Protein AF-X1BS93-F1 (afdb_monomer_lite)

Secondary structure (DSSP, 8-state):
---B--HHHHHHHHTSSS-S-EEEEETTEEEEE-GGGS-HHHHHH--HHHHHHHS-EEEP-

pLDDT: mean 78.13, std 9.98, range [43.94, 88.81]

Radius of gyration: 10.98 Å; chains: 1; bounding box: 28×18×27 Å

Organism: NCBI:txid412755

Structure (mmCIF, N/CA/C/O backbone):
data_AF-X1BS93-F1
#
_entry.id   AF-X1BS93-F1
#
loop_
_atom_site.group_PDB
_atom_site.id
_atom_site.type_symbol
_atom_site.label_atom_id
_atom_site.label_alt_id
_atom_site.label_comp_id
_atom_site.label_asym_id
_atom_site.label_entity_id
_atom_site.label_seq_id
_atom_site.pdbx_PDB_ins_code
_atom_site.Cartn_x
_atom_site.Cartn_y
_atom_site.Cartn_z
_atom_site.occupancy
_atom_site.B_iso_or_equiv
_atom_site.auth_seq_id
_atom_site.auth_comp_id
_atom_site.auth_asym_id
_atom_site.auth_atom_id
_atom_site.pdbx_PDB_model_num
ATOM 1 N N . LYS A 1 1 ? 18.247 -1.575 -1.807 1.00 44.59 1 LYS A N 1
ATOM 2 C CA . LYS A 1 1 ? 17.578 -2.531 -0.886 1.00 44.59 1 LYS A CA 1
ATOM 3 C C . LYS A 1 1 ? 16.317 -3.024 -1.583 1.00 44.59 1 LYS A C 1
ATOM 5 O O . LYS A 1 1 ? 15.415 -2.218 -1.696 1.00 44.59 1 LYS A O 1
ATOM 10 N N . ASN A 1 2 ? 16.292 -4.280 -2.052 1.00 43.94 2 ASN A N 1
ATOM 11 C CA . ASN A 1 2 ? 15.165 -4.922 -2.754 1.00 43.94 2 ASN A CA 1
ATOM 12 C C . ASN A 1 2 ? 13.831 -4.733 -2.011 1.00 43.94 2 ASN A C 1
ATOM 14 O O . ASN A 1 2 ? 13.497 -5.504 -1.110 1.00 43.94 2 ASN A O 1
ATOM 18 N N . GLY A 1 3 ? 13.066 -3.708 -2.370 1.00 53.66 3 GLY A N 1
ATOM 19 C CA . GLY A 1 3 ? 11.818 -3.350 -1.714 1.00 53.66 3 GLY A CA 1
ATOM 20 C C . GLY A 1 3 ? 10.611 -4.009 -2.360 1.00 53.66 3 GLY A C 1
ATOM 21 O O . GLY A 1 3 ? 9.737 -3.292 -2.821 1.00 53.66 3 GLY A O 1
ATOM 22 N N . LYS A 1 4 ? 10.516 -5.346 -2.399 1.00 69.12 4 LYS A N 1
ATOM 23 C CA . LYS A 1 4 ? 9.270 -6.010 -2.835 1.00 69.12 4 LYS A CA 1
ATOM 24 C C . LYS A 1 4 ? 8.085 -5.412 -2.067 1.00 69.12 4 LYS A C 1
ATOM 26 O O . LYS A 1 4 ? 8.130 -5.338 -0.841 1.00 69.12 4 LYS A O 1
ATOM 31 N N . MET A 1 5 ? 7.045 -4.993 -2.789 1.00 76.00 5 MET A N 1
ATOM 32 C CA . MET A 1 5 ? 5.813 -4.437 -2.222 1.00 76.00 5 MET A CA 1
ATOM 33 C C . MET A 1 5 ? 5.271 -5.281 -1.053 1.00 76.00 5 MET A C 1
ATOM 35 O O . MET A 1 5 ? 4.632 -6.314 -1.262 1.00 76.00 5 MET A O 1
ATOM 39 N N . ASP A 1 6 ? 5.485 -4.807 0.176 1.00 84.19 6 ASP A N 1
ATOM 40 C CA . ASP A 1 6 ? 4.987 -5.433 1.401 1.00 84.19 6 ASP A CA 1
ATOM 41 C C . ASP A 1 6 ? 3.763 -4.671 1.916 1.00 84.19 6 ASP A C 1
ATOM 43 O O . ASP A 1 6 ? 3.856 -3.632 2.574 1.00 84.19 6 ASP A O 1
ATOM 47 N N . LEU A 1 7 ? 2.584 -5.214 1.615 1.00 81.44 7 LEU A N 1
ATOM 48 C CA . LEU A 1 7 ? 1.300 -4.631 2.002 1.00 81.44 7 LEU A CA 1
ATOM 49 C C . LEU A 1 7 ? 1.156 -4.445 3.514 1.00 81.44 7 LEU A C 1
ATOM 51 O O . LEU A 1 7 ? 0.557 -3.458 3.944 1.00 81.44 7 LEU A O 1
ATOM 55 N N . LYS A 1 8 ? 1.674 -5.374 4.329 1.00 84.75 8 LYS A N 1
ATOM 56 C CA . LYS A 1 8 ? 1.570 -5.276 5.791 1.00 84.75 8 LYS A CA 1
ATOM 57 C C . LYS A 1 8 ? 2.412 -4.111 6.288 1.00 84.75 8 LYS A C 1
ATOM 59 O O . LYS A 1 8 ? 1.925 -3.311 7.088 1.00 84.75 8 LYS A O 1
ATOM 64 N N . LYS A 1 9 ? 3.637 -3.977 5.774 1.00 84.31 9 LYS A N 1
ATOM 65 C CA . LYS A 1 9 ? 4.527 -2.864 6.112 1.00 84.31 9 LYS A CA 1
ATOM 66 C C . LYS A 1 9 ? 3.943 -1.526 5.665 1.00 84.31 9 LYS A C 1
ATOM 68 O O . LYS A 1 9 ? 3.863 -0.620 6.487 1.00 84.31 9 LYS A O 1
ATOM 73 N N . ILE A 1 10 ? 3.457 -1.425 4.425 1.00 83.88 10 ILE A N 1
ATOM 74 C CA . ILE A 1 10 ? 2.836 -0.198 3.899 1.00 83.88 10 ILE A CA 1
ATOM 75 C C . ILE A 1 10 ? 1.636 0.206 4.765 1.00 83.88 10 ILE A C 1
ATOM 77 O O . ILE A 1 10 ? 1.564 1.348 5.206 1.00 83.88 10 ILE A O 1
ATOM 81 N N . LYS A 1 11 ? 0.735 -0.731 5.098 1.00 84.69 11 LYS A N 1
ATOM 82 C CA . LYS A 1 11 ? -0.425 -0.455 5.967 1.00 84.69 11 LYS A CA 1
ATOM 83 C C . LYS A 1 11 ? -0.025 -0.050 7.385 1.00 84.69 11 LYS A C 1
ATOM 85 O O . LYS A 1 11 ? -0.696 0.785 7.985 1.00 84.69 11 LYS A O 1
ATOM 90 N N . LYS A 1 12 ? 1.032 -0.648 7.943 1.00 85.94 12 LYS A N 1
ATOM 91 C CA . LYS A 1 12 ? 1.537 -0.300 9.280 1.00 85.94 12 LYS A CA 1
ATOM 92 C C . LYS A 1 12 ? 2.115 1.114 9.292 1.00 85.94 12 LYS A C 1
ATOM 94 O O . LYS A 1 12 ? 1.789 1.886 10.184 1.00 85.94 12 LYS A O 1
ATOM 99 N N . VAL A 1 13 ? 2.912 1.453 8.281 1.00 81.00 13 VAL A N 1
ATOM 100 C CA . VAL A 1 13 ? 3.496 2.789 8.101 1.00 81.00 13 VAL A CA 1
ATOM 101 C C . VAL A 1 13 ? 2.399 3.833 7.881 1.00 81.00 13 VAL A C 1
ATOM 103 O O . VAL A 1 13 ? 2.397 4.856 8.556 1.00 81.00 13 VAL A O 1
ATOM 106 N N . ALA A 1 14 ? 1.415 3.530 7.032 1.00 79.25 14 ALA A N 1
ATOM 107 C CA . ALA A 1 14 ? 0.275 4.400 6.755 1.00 79.25 14 ALA A CA 1
ATOM 108 C C . ALA A 1 14 ? -0.600 4.701 7.982 1.00 79.25 14 ALA A C 1
ATOM 110 O O . ALA A 1 14 ? -1.196 5.766 8.059 1.00 79.25 14 ALA A O 1
ATOM 111 N N . LYS A 1 15 ? -0.689 3.769 8.938 1.00 76.38 15 LYS A N 1
ATOM 112 C CA . LYS A 1 15 ? -1.416 3.955 10.206 1.00 76.38 15 LYS A CA 1
ATOM 113 C C . LYS A 1 15 ? -0.613 4.683 11.279 1.00 76.38 15 LYS A C 1
ATOM 115 O O . LYS A 1 15 ? -1.175 5.019 12.311 1.00 76.38 15 LYS A O 1
ATOM 120 N N . SER A 1 16 ? 0.697 4.817 11.095 1.00 75.75 16 SER A N 1
ATOM 121 C CA . SER A 1 16 ? 1.577 5.347 12.131 1.00 75.75 16 SER A CA 1
ATOM 122 C C . SER A 1 16 ? 1.586 6.878 12.172 1.00 75.75 16 SER A C 1
ATOM 124 O O . SER A 1 16 ? 2.281 7.402 13.036 1.00 75.75 16 SER A O 1
ATOM 126 N N . ASP A 1 17 ? 0.929 7.565 11.221 1.00 67.06 17 ASP A N 1
ATOM 127 C CA . ASP A 1 17 ? 0.900 9.030 10.983 1.00 67.06 17 ASP A CA 1
ATOM 128 C C . ASP A 1 17 ? 2.265 9.747 10.911 1.00 67.06 17 ASP A C 1
ATOM 130 O O . ASP A 1 17 ? 2.370 10.914 10.558 1.00 67.06 17 ASP A O 1
ATOM 134 N N . LYS A 1 18 ? 3.353 9.020 11.157 1.00 71.00 18 LYS A N 1
ATOM 135 C CA . LYS A 1 18 ? 4.726 9.512 11.215 1.00 71.00 18 LYS A CA 1
ATOM 136 C C . LYS A 1 18 ? 5.357 9.689 9.834 1.00 71.00 18 LYS A C 1
ATOM 138 O O . LYS A 1 18 ? 6.361 10.380 9.702 1.00 71.00 18 LYS A O 1
ATOM 143 N N . TYR A 1 19 ? 4.809 9.033 8.813 1.00 69.19 19 TYR A N 1
ATOM 144 C CA . TYR A 1 19 ? 5.383 8.997 7.471 1.00 69.19 19 TYR A CA 1
ATOM 145 C C . TYR A 1 19 ? 4.434 9.641 6.464 1.00 69.19 19 TYR A C 1
ATOM 147 O O . TYR A 1 19 ? 3.336 9.140 6.223 1.00 69.19 19 TYR A O 1
ATOM 155 N N . LEU A 1 20 ? 4.898 10.724 5.839 1.00 75.00 20 LEU A N 1
ATOM 156 C CA . LEU A 1 20 ? 4.152 11.457 4.812 1.00 75.00 20 LEU A CA 1
ATOM 157 C C . LEU A 1 20 ? 4.028 10.669 3.500 1.00 75.00 20 LEU A C 1
ATOM 159 O O . LEU A 1 20 ? 3.072 10.869 2.753 1.00 75.00 20 LEU A O 1
ATOM 163 N N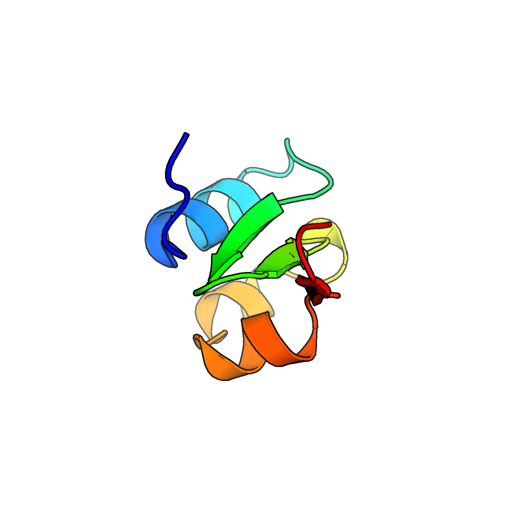 . TYR A 1 21 ? 4.964 9.755 3.233 1.00 78.69 21 TYR A N 1
ATOM 164 C CA . TYR A 1 21 ? 4.985 8.901 2.049 1.00 78.69 21 TYR A CA 1
ATOM 165 C C . TYR A 1 21 ? 5.551 7.507 2.354 1.00 78.69 21 TYR A C 1
ATOM 167 O O . TYR A 1 21 ? 6.314 7.316 3.303 1.00 78.69 21 TYR A O 1
ATOM 175 N N . VAL A 1 22 ? 5.193 6.520 1.528 1.00 82.12 22 VAL A N 1
ATOM 176 C CA . VAL A 1 22 ? 5.756 5.163 1.557 1.00 82.12 22 VAL A CA 1
ATOM 177 C C . VAL A 1 22 ? 6.280 4.805 0.175 1.00 82.12 22 VAL A C 1
ATOM 179 O O . VAL A 1 22 ? 5.523 4.829 -0.792 1.00 82.12 22 VAL A O 1
ATOM 182 N N . PHE A 1 23 ? 7.555 4.431 0.102 1.00 83.69 23 PHE A N 1
ATOM 183 C CA . PHE A 1 23 ? 8.174 3.896 -1.106 1.00 83.69 23 PHE A CA 1
ATOM 184 C C . PHE A 1 23 ? 8.118 2.368 -1.116 1.00 83.69 23 PHE A C 1
ATOM 186 O O . PHE A 1 23 ? 8.369 1.716 -0.096 1.00 83.69 23 PHE A O 1
ATOM 193 N N . PHE A 1 24 ? 7.810 1.790 -2.271 1.00 83.56 24 PHE A N 1
ATOM 194 C CA . PHE A 1 24 ? 7.912 0.356 -2.513 1.00 83.56 24 PHE A 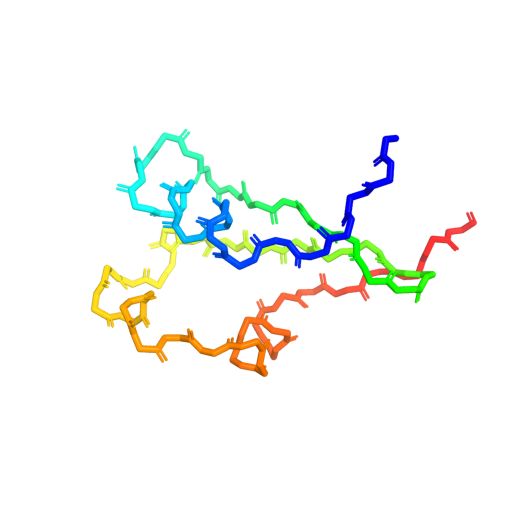CA 1
ATOM 195 C C . PHE A 1 24 ? 8.278 0.075 -3.968 1.00 83.56 24 PHE A C 1
ATOM 197 O O . PHE A 1 24 ? 7.964 0.849 -4.864 1.00 83.56 24 PHE A O 1
ATOM 204 N N . GLU A 1 25 ? 8.908 -1.065 -4.214 1.00 80.81 25 GLU A N 1
ATOM 205 C CA . GLU A 1 25 ? 9.282 -1.506 -5.550 1.00 80.81 25 GLU A CA 1
ATOM 206 C C . GLU A 1 25 ? 8.367 -2.633 -6.038 1.00 80.81 25 GLU A C 1
ATOM 208 O O . GLU A 1 25 ? 7.983 -3.567 -5.320 1.00 80.81 25 GLU A O 1
ATOM 213 N N . ILE A 1 26 ? 8.058 -2.552 -7.321 1.00 78.19 26 ILE A N 1
ATOM 214 C CA . ILE A 1 26 ? 7.550 -3.648 -8.143 1.00 78.19 26 ILE A CA 1
ATOM 215 C C . ILE A 1 26 ? 8.591 -3.911 -9.244 1.00 78.19 26 ILE A C 1
ATOM 217 O O . ILE A 1 26 ? 9.478 -3.079 -9.426 1.00 78.19 26 ILE A O 1
ATOM 221 N N . PRO A 1 27 ? 8.556 -5.048 -9.965 1.00 76.50 27 PRO A N 1
ATOM 222 C CA . PRO A 1 27 ? 9.583 -5.363 -10.961 1.00 76.50 27 PRO A CA 1
ATOM 223 C C . PRO A 1 27 ? 9.864 -4.173 -11.900 1.00 76.50 27 PRO A C 1
ATOM 225 O O . PRO A 1 27 ? 8.979 -3.736 -12.636 1.00 76.50 27 PRO A O 1
ATOM 228 N N . SER A 1 28 ? 11.081 -3.623 -11.802 1.00 71.50 28 SER A N 1
ATOM 229 C CA . SER A 1 28 ? 11.596 -2.475 -12.571 1.00 71.50 28 SER A CA 1
ATOM 230 C C . SER A 1 28 ? 10.901 -1.115 -12.371 1.00 71.50 28 SER A C 1
ATOM 232 O O . SER A 1 28 ? 11.124 -0.201 -13.171 1.00 71.50 28 SER A O 1
ATOM 234 N N . LYS A 1 29 ? 10.086 -0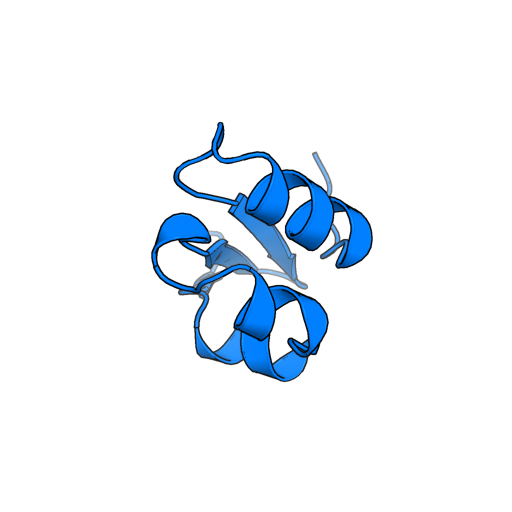.935 -11.322 1.00 78.88 29 LYS A N 1
ATOM 235 C CA . LYS A 1 29 ? 9.482 0.367 -10.989 1.00 78.88 29 LYS A CA 1
ATOM 236 C C . LYS A 1 29 ? 9.545 0.658 -9.498 1.00 78.88 29 LYS A C 1
ATOM 238 O O . LYS A 1 29 ? 9.276 -0.217 -8.673 1.00 78.88 29 LYS A O 1
ATOM 243 N N . GLU A 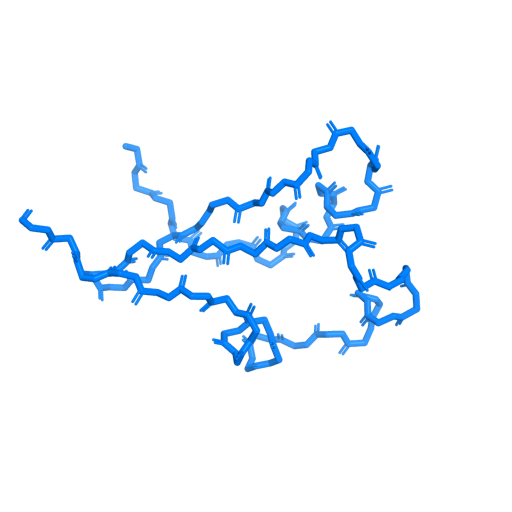1 30 ? 9.838 1.905 -9.172 1.00 82.62 30 GLU A N 1
ATOM 244 C CA . GLU A 1 30 ? 9.710 2.430 -7.820 1.00 82.62 30 GLU A CA 1
ATOM 245 C C . GLU A 1 30 ? 8.404 3.211 -7.725 1.00 82.62 30 GLU A C 1
ATOM 247 O O . GLU A 1 30 ? 8.106 4.047 -8.574 1.00 82.62 30 GLU A O 1
ATOM 252 N N . CYS A 1 31 ? 7.593 2.891 -6.725 1.00 84.50 31 CYS A N 1
ATOM 253 C CA . CYS A 1 31 ? 6.297 3.504 -6.517 1.00 84.50 31 CYS A CA 1
ATOM 254 C C . CYS A 1 31 ? 6.272 4.230 -5.175 1.00 84.50 31 CYS A C 1
ATOM 256 O O . CYS A 1 31 ? 6.756 3.715 -4.163 1.00 84.50 31 CYS A O 1
ATOM 258 N N . LEU A 1 32 ? 5.654 5.406 -5.164 1.00 84.50 32 LEU A N 1
ATOM 259 C CA . LEU A 1 32 ? 5.445 6.217 -3.970 1.00 84.50 32 LEU A CA 1
ATOM 260 C C . LEU A 1 32 ? 3.949 6.344 -3.698 1.00 84.50 32 LEU A C 1
ATOM 262 O O . LEU A 1 32 ? 3.181 6.609 -4.609 1.00 84.50 32 LEU A O 1
ATOM 266 N N . ILE A 1 33 ? 3.527 6.201 -2.445 1.00 86.12 33 ILE A N 1
ATOM 267 C CA . ILE A 1 33 ? 2.156 6.493 -2.008 1.00 86.12 33 ILE A CA 1
ATOM 268 C C . ILE A 1 33 ? 2.161 7.512 -0.876 1.00 86.12 33 ILE A C 1
ATOM 270 O O . ILE A 1 33 ? 3.029 7.456 -0.012 1.00 86.12 33 ILE A O 1
ATOM 274 N N . ILE A 1 34 ? 1.174 8.411 -0.853 1.00 83.25 34 ILE A N 1
ATOM 275 C CA . ILE A 1 34 ? 0.978 9.400 0.219 1.00 83.25 34 ILE A CA 1
ATOM 276 C C . ILE A 1 34 ? -0.142 8.902 1.142 1.00 83.25 34 ILE A C 1
ATOM 278 O O . ILE A 1 34 ? -1.320 9.114 0.841 1.00 83.25 34 ILE A O 1
ATOM 282 N N . PRO A 1 35 ? 0.170 8.199 2.245 1.00 77.38 35 PRO A N 1
ATOM 283 C CA . PRO A 1 35 ? -0.841 7.553 3.061 1.00 77.38 35 PRO A CA 1
ATOM 284 C C . PRO A 1 35 ? -1.751 8.491 3.824 1.00 77.38 35 PRO A C 1
ATOM 286 O O . PRO A 1 35 ? -2.928 8.171 3.936 1.00 77.38 35 PRO A O 1
ATOM 289 N N . HIS A 1 36 ? -1.256 9.648 4.257 1.00 75.44 36 HIS A N 1
ATOM 290 C CA . HIS A 1 36 ? -2.047 10.627 5.000 1.00 75.44 36 HIS A CA 1
ATOM 291 C C . HIS A 1 36 ? -3.225 11.193 4.180 1.00 75.44 36 HIS A C 1
ATOM 293 O O . HIS A 1 36 ? -4.234 11.616 4.735 1.00 75.44 36 HIS A O 1
ATOM 299 N N . LYS A 1 37 ? -3.150 11.146 2.840 1.00 80.56 37 LYS A N 1
ATOM 300 C CA . LYS A 1 37 ? -4.268 11.526 1.958 1.00 80.56 37 LYS A CA 1
ATOM 301 C C . LYS A 1 37 ? -5.456 10.563 2.073 1.00 80.56 37 LYS A C 1
ATOM 303 O O . LYS A 1 37 ? -6.594 10.944 1.808 1.00 80.56 37 LYS A O 1
ATOM 308 N N . TYR A 1 38 ? -5.199 9.313 2.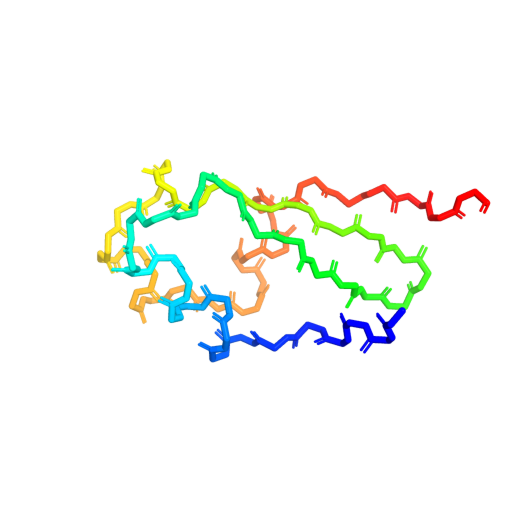446 1.00 78.25 38 TYR A N 1
ATOM 309 C CA . TYR A 1 38 ? -6.200 8.259 2.514 1.00 78.25 38 TYR A CA 1
ATOM 310 C C . TYR A 1 38 ? -6.437 7.898 3.981 1.00 78.25 38 TYR A C 1
ATOM 312 O O . TYR A 1 38 ? -5.564 7.359 4.651 1.00 78.25 38 TYR A O 1
ATOM 320 N N . GLY A 1 39 ? -7.628 8.183 4.505 1.00 80.38 39 GLY A N 1
ATOM 321 C CA . GLY A 1 39 ? -7.932 7.922 5.914 1.00 80.38 39 GLY A CA 1
ATOM 322 C C . GLY A 1 39 ? -7.772 6.447 6.315 1.00 80.38 39 GLY A C 1
ATOM 323 O O . GLY A 1 39 ? -7.836 5.527 5.495 1.00 80.38 39 GLY A O 1
ATOM 324 N N . SER A 1 40 ? -7.644 6.188 7.615 1.00 82.12 40 SER A N 1
ATOM 325 C CA . SER A 1 40 ? -7.434 4.844 8.181 1.00 82.12 40 SER A CA 1
ATOM 326 C C . SER A 1 40 ? -8.501 3.806 7.775 1.00 82.12 40 SER A C 1
ATOM 328 O O . SER A 1 40 ? -8.194 2.615 7.650 1.00 82.12 40 SER A O 1
ATOM 330 N N . LYS A 1 41 ? -9.742 4.238 7.494 1.00 85.75 41 LYS A N 1
ATOM 331 C CA . LYS A 1 41 ? -10.812 3.392 6.920 1.00 85.75 41 LYS A CA 1
ATOM 332 C C . LYS A 1 41 ? -10.476 2.880 5.514 1.00 85.75 41 LYS A C 1
ATOM 334 O O . LYS A 1 41 ? -10.743 1.713 5.229 1.00 85.75 41 LYS A O 1
ATOM 339 N N . TRP A 1 42 ? -9.872 3.714 4.665 1.00 88.81 42 TRP A N 1
ATOM 340 C CA . TRP A 1 42 ? -9.435 3.322 3.324 1.00 88.81 42 TRP A CA 1
ATOM 341 C C . TRP A 1 42 ? -8.350 2.249 3.422 1.00 88.81 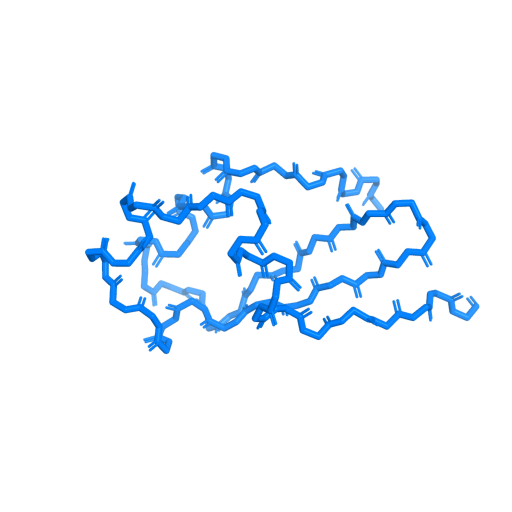42 TRP A C 1
ATOM 343 O O . TRP A 1 42 ? -8.505 1.166 2.870 1.00 88.81 42 TRP A O 1
ATOM 353 N N . TRP A 1 43 ? -7.328 2.467 4.254 1.00 86.31 43 TRP A N 1
ATOM 354 C CA . TRP A 1 43 ? -6.225 1.519 4.458 1.00 86.31 43 TRP A CA 1
ATOM 355 C C . TRP A 1 43 ? -6.640 0.156 5.027 1.00 86.31 43 TRP A C 1
ATOM 357 O O . TRP A 1 43 ? -6.007 -0.862 4.721 1.00 86.31 43 TRP A O 1
ATOM 367 N N . LYS A 1 44 ? -7.712 0.102 5.834 1.00 84.44 44 LYS A N 1
ATOM 368 C CA . LYS A 1 44 ? -8.304 -1.171 6.286 1.00 84.44 44 LYS A CA 1
ATOM 369 C C . LYS A 1 44 ? -8.809 -2.006 5.103 1.00 84.44 44 LYS A C 1
ATOM 371 O O . LYS A 1 44 ? -8.583 -3.212 5.097 1.00 84.44 44 LYS A O 1
ATOM 376 N N . LYS A 1 45 ? -9.424 -1.365 4.105 1.00 87.88 45 LYS A N 1
ATOM 377 C CA . LYS A 1 45 ? -10.031 -2.017 2.932 1.00 87.88 45 LYS A CA 1
ATOM 378 C C . LYS A 1 45 ? -9.101 -2.104 1.715 1.00 87.88 45 LYS A C 1
ATOM 380 O O . LYS A 1 45 ? -9.330 -2.940 0.852 1.00 87.88 45 LYS A O 1
ATOM 385 N N . ALA A 1 46 ? -8.049 -1.287 1.662 1.00 87.06 46 ALA A N 1
ATOM 386 C CA . ALA A 1 46 ? -7.165 -1.174 0.509 1.00 87.06 46 ALA A CA 1
ATOM 387 C C . ALA A 1 46 ? -6.493 -2.508 0.157 1.00 87.06 46 ALA A C 1
ATOM 389 O O . ALA A 1 46 ? -5.871 -3.166 1.005 1.00 87.06 46 ALA A O 1
ATOM 390 N N . THR A 1 47 ? -6.596 -2.880 -1.114 1.00 88.81 47 THR A N 1
ATOM 391 C CA . THR A 1 47 ? -5.938 -4.041 -1.710 1.00 88.81 47 THR A CA 1
ATOM 392 C C . THR A 1 47 ? -4.644 -3.633 -2.414 1.00 88.81 47 THR A C 1
ATOM 394 O O . THR A 1 47 ? -4.302 -2.454 -2.528 1.00 88.81 47 THR A O 1
ATOM 397 N N . LYS A 1 48 ? -3.913 -4.623 -2.940 1.00 84.19 48 LYS A N 1
ATOM 398 C CA . LYS A 1 48 ? -2.743 -4.378 -3.792 1.00 84.19 48 LYS A CA 1
ATOM 399 C C . LYS A 1 48 ? -3.081 -3.495 -4.996 1.00 84.19 48 LYS A C 1
ATOM 401 O O . LYS A 1 48 ? -2.306 -2.602 -5.320 1.00 84.19 48 LYS A O 1
ATOM 406 N N . LYS A 1 49 ? -4.229 -3.736 -5.639 1.00 84.38 49 LYS A N 1
ATOM 407 C CA . LYS A 1 49 ? -4.667 -2.983 -6.823 1.00 84.38 49 LYS A CA 1
ATOM 408 C C . LYS A 1 49 ? -4.983 -1.530 -6.477 1.00 84.38 49 LYS A C 1
ATOM 410 O O . LYS A 1 49 ? -4.552 -0.643 -7.203 1.00 84.38 49 LYS A O 1
ATOM 415 N N . ASP A 1 50 ? -5.662 -1.292 -5.354 1.00 87.81 50 ASP A N 1
ATOM 416 C CA . ASP A 1 50 ? -5.986 0.067 -4.901 1.00 87.81 50 ASP A CA 1
ATOM 417 C C . ASP A 1 50 ? -4.722 0.885 -4.652 1.00 87.81 50 ASP A C 1
ATOM 419 O O . ASP A 1 50 ? -4.608 2.012 -5.123 1.00 87.81 50 ASP A O 1
ATOM 423 N N . ILE A 1 51 ? -3.743 0.282 -3.970 1.00 85.31 51 ILE A N 1
ATOM 424 C CA . ILE A 1 51 ? -2.453 0.916 -3.697 1.00 85.31 51 ILE A CA 1
ATOM 425 C C . ILE A 1 51 ? -1.734 1.237 -5.008 1.00 85.31 51 ILE A C 1
ATOM 427 O O . ILE A 1 51 ? -1.307 2.370 -5.192 1.00 85.31 51 ILE A O 1
ATOM 431 N N . LEU A 1 52 ? -1.654 0.294 -5.948 1.00 81.88 52 LEU A N 1
ATOM 432 C CA . LEU A 1 52 ? -1.010 0.526 -7.246 1.00 81.88 52 LEU A CA 1
ATOM 433 C C . LEU A 1 52 ? -1.700 1.611 -8.082 1.00 81.88 52 LEU A C 1
ATOM 435 O O . LEU A 1 52 ? -1.029 2.308 -8.831 1.00 81.88 52 LEU A O 1
ATOM 439 N N . ARG A 1 53 ? -3.019 1.782 -7.949 1.00 83.19 53 ARG A N 1
ATOM 440 C CA . ARG A 1 53 ? -3.771 2.814 -8.678 1.00 83.19 53 ARG A CA 1
ATOM 441 C C . ARG A 1 53 ? -3.462 4.226 -8.187 1.00 83.19 53 ARG A C 1
ATOM 443 O O . ARG A 1 53 ? -3.538 5.168 -8.966 1.00 83.19 53 ARG A O 1
ATOM 450 N N . VAL A 1 54 ? -3.148 4.375 -6.904 1.00 83.06 54 VAL A N 1
ATOM 451 C CA . VAL A 1 54 ? -2.908 5.683 -6.280 1.00 83.06 54 VAL A CA 1
ATOM 452 C C . VAL A 1 54 ? -1.432 5.967 -6.002 1.00 83.06 54 VAL A C 1
ATOM 454 O O . VAL A 1 54 ? -1.114 7.018 -5.446 1.00 83.06 54 VAL A O 1
ATOM 457 N N . SER A 1 55 ? -0.545 5.039 -6.369 1.00 82.31 55 SER A N 1
ATOM 458 C CA . SER A 1 55 ? 0.901 5.196 -6.229 1.00 82.31 55 SER A CA 1
ATOM 459 C C . SER A 1 55 ? 1.507 5.569 -7.582 1.00 82.31 55 SER A C 1
ATOM 461 O O . SER A 1 55 ? 1.535 4.703 -8.459 1.00 82.31 55 SER A O 1
ATOM 463 N N . PRO A 1 56 ? 1.993 6.803 -7.803 1.00 79.88 56 PRO A N 1
ATOM 464 C CA . PRO A 1 56 ? 2.867 7.083 -8.939 1.00 79.88 56 PRO A CA 1
ATOM 465 C C . PRO A 1 56 ? 4.026 6.083 -8.959 1.00 79.88 56 PRO A C 1
ATOM 467 O O . PRO A 1 56 ? 4.721 5.926 -7.956 1.00 79.88 56 PRO A O 1
ATOM 470 N N . CYS A 1 57 ? 4.192 5.387 -10.083 1.00 81.31 57 CYS A N 1
ATOM 471 C CA . CYS A 1 57 ? 5.266 4.425 -10.297 1.00 81.31 57 CYS A CA 1
ATOM 472 C C . CYS A 1 57 ? 6.187 4.944 -11.395 1.00 81.31 57 CYS A C 1
ATOM 474 O O . CYS A 1 57 ? 5.800 4.974 -12.564 1.00 81.31 57 CYS A O 1
ATOM 476 N N . GLU A 1 58 ? 7.409 5.296 -11.023 1.00 69.44 58 GLU A N 1
ATOM 477 C CA . GLU A 1 58 ? 8.445 5.702 -11.962 1.00 69.44 58 GLU A CA 1
ATOM 478 C C . GLU A 1 58 ? 9.271 4.481 -12.369 1.00 69.44 58 GLU A C 1
ATOM 480 O O . GLU A 1 58 ? 9.537 3.568 -11.577 1.00 69.44 58 GLU A O 1
ATOM 485 N N . ARG A 1 59 ? 9.655 4.421 -13.645 1.00 58.16 59 ARG A N 1
ATOM 486 C CA . ARG A 1 59 ? 10.563 3.381 -14.134 1.00 58.16 59 ARG A CA 1
ATOM 487 C C . ARG A 1 59 ? 11.956 3.709 -13.603 1.00 58.16 59 ARG A C 1
ATOM 489 O O . ARG A 1 59 ? 12.405 4.840 -13.765 1.00 58.16 59 ARG A O 1
ATOM 496 N N . LYS A 1 60 ? 12.631 2.738 -12.978 1.00 61.03 60 LYS A N 1
ATOM 497 C CA . LYS A 1 60 ? 14.037 2.922 -12.589 1.00 61.03 60 LYS A CA 1
ATOM 498 C C . LYS A 1 60 ? 14.849 3.216 -13.856 1.00 61.03 60 LYS A C 1
ATOM 500 O O . LYS A 1 60 ? 14.762 2.428 -14.800 1.00 61.03 60 LYS A O 1
ATOM 505 N N . ARG A 1 61 ? 15.512 4.379 -13.890 1.00 54.78 61 ARG A N 1
ATOM 506 C CA . ARG A 1 61 ? 16.485 4.742 -14.930 1.00 54.78 61 ARG A CA 1
ATOM 507 C C . ARG A 1 61 ? 17.682 3.804 -14.881 1.00 54.78 61 ARG A C 1
ATOM 509 O O . ARG A 1 61 ? 18.043 3.393 -13.754 1.00 54.78 61 ARG A O 1
#

Foldseek 3Di:
DQFADDLVVLLVQLVVVPDQWDWGDDVQKIWIAGSVVPDNVCSVVDDPVNRVVRTDIDGDD

Sequence (61 aa):
KNGKMDLKKIKKVAKSDKYLYVFFEIPSKECLIIPHKYGSKWWKKATKKDILRVSPCERKR